Protein AF-A0A094P4G5-F1 (afdb_monomer_lite)

Foldseek 3Di:
DDDDQPLVVVVVVCVVPVDPADEDADDDPPVRNVSVVVNVVVVHHYHHDHHPDQDDPLPQADPVPSHDDPDVPVSVVSDVVVGGDDDDDDDPDDPDDDDDPNRPDDDPDDDDPPDDDDDDDDVSVVVVVVVCVVPPDVCVVPVVVVD

Sequence (147 aa):
MIAGDQLTVLNDLIKRYDASSVHIATEYEPYGANRDNKIEAAGIKLVRTGSPYAVAPGRVRKPTDATPYRVYTPFYKAWCAHGWRKPAEKPEIINALKPAADDRNFPDWKLPAGTKITPAGERAAIERFKYFQKNGLNEYDQARNIA

Structure (mmCIF, N/CA/C/O backbone):
data_AF-A0A094P4G5-F1
#
_entry.id   AF-A0A094P4G5-F1
#
loop_
_atom_site.group_PDB
_atom_site.id
_atom_site.type_symbol
_atom_site.label_atom_id
_atom_site.label_alt_id
_atom_site.label_comp_id
_atom_site.label_asym_id
_atom_site.labe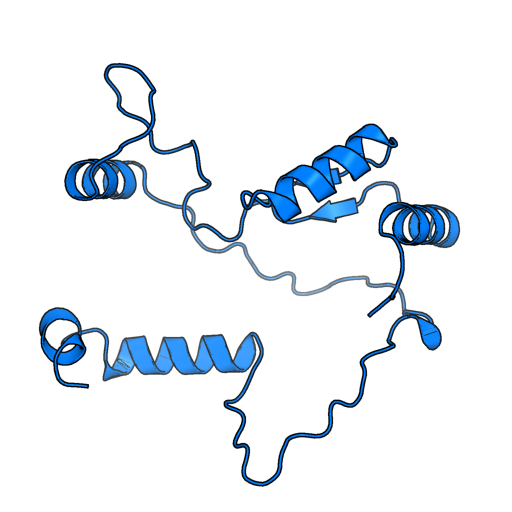l_entity_id
_atom_site.label_seq_id
_atom_site.pdbx_PDB_ins_code
_atom_site.Cartn_x
_atom_site.Cartn_y
_atom_site.Cartn_z
_atom_site.occupancy
_atom_site.B_iso_or_equiv
_atom_site.auth_seq_id
_atom_site.auth_comp_id
_atom_site.auth_asym_id
_atom_site.auth_atom_id
_atom_site.pdbx_PDB_model_num
ATOM 1 N N . MET A 1 1 ? -19.039 2.264 0.203 1.00 73.25 1 MET A N 1
ATOM 2 C CA . MET A 1 1 ? -18.005 3.125 0.805 1.00 73.25 1 MET A CA 1
ATOM 3 C C . MET A 1 1 ? -18.689 3.820 1.958 1.00 73.25 1 MET A C 1
ATOM 5 O O . MET A 1 1 ? -19.763 4.364 1.739 1.00 73.25 1 MET A O 1
ATOM 9 N N . ILE A 1 2 ? -18.118 3.752 3.158 1.00 87.00 2 ILE A N 1
ATOM 10 C CA . ILE A 1 2 ? -18.622 4.533 4.287 1.00 87.00 2 ILE A CA 1
ATOM 11 C C . ILE A 1 2 ? -17.936 5.892 4.193 1.00 87.00 2 ILE A C 1
ATOM 13 O O . ILE A 1 2 ? -16.714 5.979 4.309 1.00 87.00 2 ILE A O 1
ATOM 17 N N . ALA A 1 3 ? -18.710 6.925 3.873 1.00 87.44 3 ALA A N 1
ATOM 18 C CA . ALA A 1 3 ? -18.208 8.287 3.771 1.00 87.44 3 ALA A CA 1
ATOM 19 C C . ALA A 1 3 ? -18.191 8.934 5.161 1.00 87.44 3 ALA A C 1
ATOM 21 O O . ALA A 1 3 ? -19.147 8.793 5.919 1.00 87.44 3 ALA A O 1
ATOM 22 N N . GLY A 1 4 ? -17.124 9.660 5.484 1.00 90.94 4 GLY A N 1
ATOM 23 C CA . GLY A 1 4 ? -17.010 10.375 6.752 1.00 90.94 4 GLY A CA 1
ATOM 24 C C . GLY A 1 4 ? -15.567 10.583 7.190 1.00 90.94 4 GLY A C 1
ATOM 25 O O . GLY A 1 4 ? -14.625 10.159 6.515 1.00 90.94 4 GLY A O 1
ATOM 26 N N . ASP A 1 5 ? -15.408 11.238 8.338 1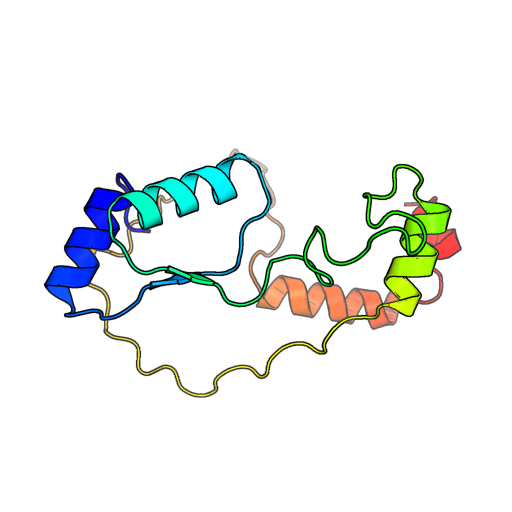.00 94.50 5 ASP A N 1
ATOM 27 C CA . ASP A 1 5 ? -14.127 11.297 9.033 1.00 94.50 5 ASP A CA 1
ATOM 28 C C . ASP A 1 5 ? -13.712 9.897 9.509 1.00 94.50 5 ASP A C 1
ATOM 30 O O . ASP A 1 5 ? -14.521 9.125 10.028 1.00 94.50 5 ASP A O 1
ATOM 34 N N . GLN A 1 6 ? -12.436 9.563 9.332 1.00 94.88 6 GLN A N 1
ATOM 35 C CA . GLN A 1 6 ? -11.931 8.212 9.581 1.00 94.88 6 GLN A CA 1
ATOM 36 C C . GLN A 1 6 ? -12.010 7.822 11.056 1.00 94.88 6 GLN A C 1
ATOM 38 O O . GLN A 1 6 ? -12.324 6.671 11.348 1.00 94.88 6 GLN A O 1
ATOM 43 N N . LEU A 1 7 ? -11.757 8.750 11.985 1.00 96.38 7 LEU A N 1
ATOM 44 C CA . LEU A 1 7 ? -11.837 8.456 13.416 1.00 96.38 7 LEU A CA 1
ATOM 45 C C . LEU A 1 7 ? -13.280 8.215 13.830 1.00 96.38 7 LEU A C 1
ATOM 47 O O . LEU A 1 7 ? -13.552 7.271 14.572 1.00 96.38 7 LEU A O 1
ATOM 51 N N . THR A 1 8 ? -14.205 9.046 13.350 1.00 96.12 8 THR A N 1
ATOM 52 C CA . THR A 1 8 ? -15.634 8.866 13.627 1.00 96.12 8 THR A CA 1
ATOM 53 C C . THR A 1 8 ? -16.125 7.520 13.102 1.00 96.12 8 THR A C 1
ATOM 55 O O . THR A 1 8 ? -16.700 6.744 13.864 1.00 96.12 8 THR A O 1
ATOM 58 N N . VAL A 1 9 ? -15.841 7.212 11.833 1.00 95.00 9 VAL A N 1
ATOM 59 C CA . VAL A 1 9 ? -16.290 5.971 11.186 1.00 95.00 9 VAL A CA 1
ATOM 60 C C . VAL A 1 9 ? -15.684 4.738 11.855 1.00 95.00 9 VAL A C 1
ATOM 62 O O . VAL A 1 9 ? -16.408 3.796 12.168 1.00 95.00 9 VAL A O 1
ATOM 65 N N . LEU A 1 10 ? -14.373 4.723 12.111 1.00 96.19 10 LEU A N 1
ATOM 66 C CA . LEU A 1 10 ? -13.725 3.561 12.723 1.00 96.19 10 LEU A CA 1
ATOM 67 C C . LEU A 1 10 ? -14.212 3.316 14.155 1.00 96.19 10 LEU A C 1
ATOM 69 O O . LEU A 1 10 ? -14.458 2.168 14.509 1.00 96.19 10 LEU A O 1
ATOM 73 N N . ASN A 1 11 ? -14.397 4.364 14.964 1.00 96.81 11 ASN A N 1
ATOM 74 C CA . ASN A 1 11 ? -14.931 4.205 16.320 1.00 96.81 11 ASN A CA 1
ATOM 75 C C . ASN A 1 11 ? -16.364 3.666 16.325 1.00 96.81 11 ASN A C 1
ATOM 77 O O . ASN A 1 11 ? -16.698 2.844 17.179 1.00 96.81 11 ASN A O 1
ATOM 81 N N . ASP A 1 12 ? -17.205 4.119 15.394 1.00 94.81 12 ASP A N 1
ATOM 82 C CA . ASP A 1 12 ? -18.564 3.598 15.255 1.00 94.81 12 ASP A CA 1
ATOM 83 C C . ASP A 1 12 ? -18.553 2.112 14.873 1.00 94.81 12 ASP A C 1
ATOM 85 O O . ASP A 1 12 ? -19.198 1.301 15.533 1.00 94.81 12 ASP A O 1
ATOM 89 N N . LEU A 1 13 ? -17.735 1.723 13.889 1.00 93.75 13 LEU A N 1
ATOM 90 C CA . LEU A 1 13 ? -17.586 0.323 13.477 1.00 93.75 13 LEU A CA 1
ATOM 91 C C . LEU A 1 13 ? -17.038 -0.568 14.599 1.00 93.75 13 LEU A C 1
ATOM 93 O O . LEU A 1 13 ? -17.536 -1.678 14.787 1.00 93.75 13 LEU A O 1
ATOM 97 N N . ILE A 1 14 ? -16.046 -0.088 15.355 1.00 95.81 14 ILE A N 1
ATOM 98 C CA . ILE A 1 14 ? -15.477 -0.814 16.500 1.00 95.81 14 ILE A CA 1
ATOM 99 C C . ILE A 1 14 ? -16.556 -1.089 17.545 1.00 95.81 14 ILE A C 1
ATOM 101 O O . ILE A 1 14 ? -16.691 -2.226 17.985 1.00 95.81 14 ILE A O 1
ATOM 105 N N . LYS A 1 15 ? -17.361 -0.081 17.899 1.00 95.62 15 LYS A N 1
ATOM 106 C CA . LYS A 1 15 ? -18.457 -0.239 18.867 1.00 95.62 15 LYS A CA 1
ATOM 107 C C . LYS A 1 15 ? -19.572 -1.133 18.335 1.00 95.62 15 LYS A C 1
ATOM 109 O O . LYS A 1 15 ? -20.085 -1.969 19.070 1.00 95.62 15 LYS A O 1
ATOM 114 N N . ARG A 1 16 ? -19.952 -0.954 17.068 1.00 93.25 16 ARG A N 1
ATOM 115 C CA . ARG A 1 16 ? -21.06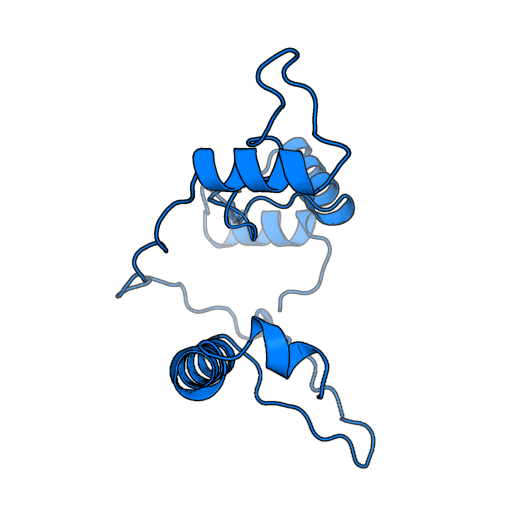0 -1.674 16.426 1.00 93.25 16 ARG A CA 1
ATOM 116 C C . ARG A 1 16 ? -20.793 -3.175 16.320 1.00 93.25 16 ARG A C 1
ATOM 118 O O . ARG A 1 16 ? -21.728 -3.959 16.448 1.00 93.25 16 ARG A O 1
ATOM 125 N N . TYR A 1 17 ? -19.544 -3.559 16.068 1.00 92.81 17 TYR A N 1
ATOM 126 C CA . TYR A 1 17 ? -19.165 -4.946 15.786 1.00 92.81 17 TYR A CA 1
ATOM 127 C C . TYR A 1 17 ? -18.233 -5.570 16.832 1.00 92.81 17 TYR A C 1
ATOM 129 O O . TYR A 1 17 ? -17.736 -6.667 16.597 1.00 92.81 17 TYR A O 1
ATOM 137 N N . ASP A 1 18 ? -17.985 -4.882 17.950 1.00 94.19 18 ASP A N 1
ATOM 138 C CA . ASP A 1 18 ? -17.041 -5.302 18.999 1.00 94.19 18 ASP A CA 1
ATOM 139 C C . ASP A 1 18 ? -15.657 -5.686 18.430 1.00 94.19 18 ASP A C 1
ATOM 141 O O . ASP A 1 18 ? -15.060 -6.718 18.743 1.00 94.19 18 ASP A O 1
ATOM 145 N N . ALA A 1 19 ? -15.158 -4.871 17.493 1.00 94.62 19 ALA A N 1
ATOM 146 C CA . ALA A 1 19 ? -13.926 -5.176 16.774 1.00 94.62 19 ALA A CA 1
ATOM 147 C C . ALA A 1 19 ? -12.688 -4.910 17.647 1.00 94.62 19 ALA A C 1
ATOM 149 O O . ALA A 1 19 ? -12.483 -3.805 18.145 1.00 94.62 19 ALA A O 1
ATOM 150 N N . SER A 1 20 ? -11.803 -5.901 17.766 1.00 93.38 20 SER A N 1
ATOM 151 C CA . SER A 1 20 ? -10.597 -5.819 18.608 1.00 93.38 20 SER A CA 1
ATOM 152 C C . SER A 1 20 ? -9.365 -5.226 17.907 1.00 93.38 20 SER A C 1
ATOM 154 O O . SER A 1 20 ? -8.403 -4.815 18.567 1.00 93.38 20 SER A O 1
ATOM 156 N N . SER A 1 21 ? -9.362 -5.180 16.573 1.00 93.56 21 SER A N 1
ATOM 157 C CA . SER A 1 21 ? -8.282 -4.597 15.774 1.00 93.56 21 SER A CA 1
ATOM 158 C C . SER A 1 21 ? -8.742 -4.180 14.381 1.00 93.56 21 SER A C 1
ATOM 160 O O . SER A 1 21 ? -9.643 -4.775 13.792 1.00 93.56 21 SER A O 1
ATOM 162 N N . VAL A 1 22 ? -8.058 -3.182 13.820 1.00 97.00 22 VAL A N 1
ATOM 163 C CA . VAL A 1 22 ? -8.235 -2.746 12.430 1.00 97.00 22 VAL A CA 1
ATOM 164 C C . VAL A 1 22 ? -6.976 -3.109 11.650 1.00 97.00 22 VAL A C 1
ATOM 166 O O . VAL A 1 22 ? -5.878 -2.706 12.021 1.00 97.00 22 VAL A O 1
ATOM 169 N N . HIS A 1 23 ? -7.112 -3.884 10.576 1.00 96.56 23 HIS A N 1
ATOM 170 C CA . HIS A 1 23 ? -5.977 -4.343 9.774 1.00 96.56 23 HIS A CA 1
ATOM 171 C C . HIS A 1 23 ? -5.828 -3.493 8.513 1.00 96.56 23 HIS A C 1
ATOM 173 O O . HIS A 1 23 ? -6.799 -3.287 7.786 1.00 96.56 23 HIS A O 1
ATOM 179 N N . ILE A 1 24 ? -4.609 -3.024 8.240 1.00 97.19 24 ILE A N 1
ATOM 180 C CA . ILE A 1 24 ? -4.297 -2.176 7.080 1.00 97.19 24 ILE A CA 1
ATOM 181 C C . ILE A 1 24 ? -3.006 -2.621 6.391 1.00 97.19 24 ILE A C 1
ATOM 183 O O . ILE A 1 24 ? -2.128 -3.217 7.019 1.00 97.19 24 ILE A O 1
ATOM 187 N N . ALA A 1 25 ? -2.854 -2.284 5.110 1.00 96.31 25 ALA A N 1
ATOM 188 C CA . ALA A 1 25 ? -1.538 -2.262 4.479 1.00 96.31 25 ALA A CA 1
ATOM 189 C C . ALA A 1 25 ? -0.764 -1.025 4.955 1.00 96.31 25 ALA A C 1
ATOM 191 O O . ALA A 1 25 ? -1.355 0.036 5.143 1.00 96.31 25 ALA A O 1
ATOM 192 N N . THR A 1 26 ? 0.550 -1.146 5.162 1.00 96.31 26 THR A N 1
ATOM 193 C CA . THR A 1 26 ? 1.364 0.009 5.574 1.00 96.31 26 THR A CA 1
ATOM 194 C C . THR A 1 26 ? 1.446 1.019 4.437 1.00 96.31 26 THR A C 1
ATOM 196 O O . THR A 1 26 ? 1.969 0.690 3.369 1.00 96.31 26 THR A O 1
ATOM 199 N N . GLU A 1 27 ? 0.996 2.246 4.694 1.00 95.56 27 GLU A N 1
ATOM 200 C CA . GLU A 1 27 ? 1.173 3.376 3.788 1.00 95.56 27 GLU A CA 1
ATOM 201 C C . GLU A 1 27 ? 2.482 4.115 4.057 1.00 95.56 27 GLU A C 1
ATOM 203 O O . GLU A 1 27 ? 2.842 4.385 5.204 1.00 95.56 27 GLU A O 1
ATOM 208 N N . TYR A 1 28 ? 3.186 4.461 2.981 1.00 95.00 28 TYR A N 1
ATOM 209 C CA . TYR A 1 28 ? 4.445 5.214 3.040 1.00 95.00 28 TYR A CA 1
ATOM 210 C C . TYR A 1 28 ? 4.346 6.587 2.375 1.00 95.00 28 TYR A C 1
ATOM 212 O O . TYR A 1 28 ? 5.266 7.397 2.498 1.00 95.00 28 TYR A O 1
ATOM 220 N N . GLU A 1 29 ? 3.239 6.871 1.689 1.00 95.25 29 GLU A N 1
ATOM 221 C CA . GLU A 1 29 ? 2.984 8.198 1.147 1.00 95.25 29 GLU A CA 1
ATOM 222 C C . GLU A 1 29 ? 2.648 9.185 2.276 1.00 95.25 29 GLU A C 1
ATOM 224 O O . GLU A 1 29 ? 1.976 8.802 3.240 1.00 95.25 29 GLU A O 1
ATOM 229 N N . PRO A 1 30 ? 3.063 10.464 2.173 1.00 96.06 30 PRO A N 1
ATOM 230 C CA . PRO A 1 30 ? 2.942 11.425 3.270 1.00 96.06 30 PRO A CA 1
ATOM 231 C C . PRO A 1 30 ? 1.531 11.538 3.851 1.00 96.06 30 PRO A C 1
ATOM 233 O O . PRO A 1 30 ? 1.363 11.572 5.070 1.00 96.06 30 PRO A O 1
ATOM 236 N N . TYR A 1 31 ? 0.510 11.561 2.989 1.00 95.50 31 TYR A N 1
ATOM 237 C CA . TYR A 1 31 ? -0.879 11.632 3.430 1.00 95.50 31 TYR A CA 1
ATOM 238 C C . TYR A 1 31 ? -1.302 10.362 4.180 1.00 95.50 31 TYR A C 1
ATOM 240 O O . TYR A 1 31 ? -1.775 10.464 5.310 1.00 95.50 31 TYR A O 1
ATOM 248 N N . GLY A 1 32 ? -1.107 9.181 3.583 1.00 94.94 32 GLY A N 1
ATOM 249 C CA . GLY A 1 32 ? -1.516 7.902 4.172 1.00 94.94 32 GLY A CA 1
ATOM 250 C C . GLY A 1 32 ? -0.793 7.595 5.485 1.00 94.94 32 GLY A C 1
ATOM 251 O O . GLY A 1 32 ? -1.429 7.219 6.465 1.00 94.94 32 GLY A O 1
ATOM 252 N N . ALA A 1 33 ? 0.514 7.860 5.551 1.00 95.69 33 ALA A N 1
ATOM 253 C CA . ALA A 1 33 ? 1.290 7.687 6.776 1.00 95.69 33 ALA A CA 1
ATOM 254 C C . ALA A 1 33 ? 0.804 8.623 7.898 1.00 95.69 33 ALA A C 1
ATOM 256 O O . ALA A 1 33 ? 0.581 8.184 9.025 1.00 95.69 33 ALA A O 1
ATOM 257 N N . ASN A 1 34 ? 0.581 9.909 7.594 1.00 96.94 34 ASN A N 1
ATOM 258 C CA . ASN A 1 34 ? 0.070 10.876 8.570 1.00 96.94 34 ASN A CA 1
ATOM 259 C C . ASN A 1 34 ? -1.356 10.541 9.026 1.00 96.94 34 ASN A C 1
ATOM 261 O O . ASN A 1 34 ? -1.681 10.687 10.203 1.00 96.94 34 ASN A O 1
ATOM 265 N N . ARG A 1 35 ? -2.202 10.082 8.100 1.00 96.88 35 ARG A N 1
ATOM 266 C CA . ARG A 1 35 ? -3.551 9.593 8.384 1.00 96.88 35 ARG A CA 1
ATOM 267 C C . ARG A 1 35 ? -3.513 8.479 9.427 1.00 96.88 35 ARG A C 1
ATOM 269 O O . ARG A 1 35 ? -4.163 8.591 10.461 1.00 96.88 35 ARG A O 1
ATOM 276 N N . ASP A 1 36 ? -2.732 7.437 9.170 1.00 96.94 36 ASP A N 1
ATOM 277 C CA . ASP A 1 36 ? -2.669 6.280 10.058 1.00 96.94 36 ASP A CA 1
ATOM 278 C C . ASP A 1 36 ? -2.081 6.653 11.429 1.00 96.94 36 ASP A C 1
ATOM 280 O O . ASP A 1 36 ? -2.606 6.228 12.453 1.00 96.94 36 ASP A O 1
ATOM 284 N N . ASN A 1 37 ? -1.059 7.520 11.467 1.00 96.62 37 ASN A N 1
ATOM 285 C CA . ASN A 1 37 ? -0.477 8.006 12.723 1.00 96.62 37 ASN A CA 1
ATOM 286 C C . ASN A 1 37 ? -1.501 8.759 13.587 1.00 96.62 37 ASN A C 1
ATOM 288 O O . ASN A 1 37 ? -1.506 8.604 14.806 1.00 96.62 37 ASN A O 1
ATOM 292 N N . LYS A 1 38 ? -2.381 9.567 12.977 1.00 97.19 38 LYS A N 1
ATOM 293 C CA . LYS A 1 38 ? -3.472 10.248 13.698 1.00 97.19 38 LYS A CA 1
ATOM 294 C C . LYS A 1 38 ? -4.483 9.256 14.270 1.00 97.19 38 LYS A C 1
ATOM 296 O O . LYS A 1 38 ? -4.974 9.470 15.374 1.00 97.19 38 LYS A O 1
ATOM 301 N N . ILE A 1 39 ? -4.777 8.184 13.534 1.00 97.50 39 ILE A N 1
ATOM 302 C CA . ILE A 1 39 ? -5.679 7.114 13.977 1.00 97.50 39 ILE A CA 1
ATOM 303 C C . ILE A 1 39 ? -5.097 6.372 15.185 1.00 97.50 39 ILE A C 1
ATOM 305 O O . ILE A 1 39 ? -5.788 6.201 16.189 1.00 97.50 39 ILE A O 1
ATOM 309 N N . GLU A 1 40 ? -3.817 6.004 15.128 1.00 96.69 40 GLU A N 1
ATOM 310 C CA . GLU A 1 40 ? -3.123 5.357 16.249 1.00 96.69 40 GLU A CA 1
ATOM 311 C C . GLU A 1 40 ? -3.007 6.289 17.464 1.00 96.69 40 GLU A C 1
ATOM 313 O O . GLU A 1 40 ? -3.274 5.871 18.590 1.00 96.69 40 GLU A O 1
ATOM 318 N N . ALA A 1 41 ? -2.690 7.572 17.252 1.00 97.50 41 ALA A N 1
ATOM 319 C CA . ALA A 1 41 ? -2.625 8.571 18.322 1.00 97.50 41 ALA A CA 1
ATOM 320 C C . ALA A 1 41 ? -3.981 8.813 19.010 1.00 97.50 41 ALA A C 1
ATOM 322 O O . ALA A 1 41 ? -4.018 9.191 20.179 1.00 97.50 41 ALA A O 1
ATOM 323 N N . ALA A 1 42 ? -5.092 8.566 18.310 1.00 96.38 42 ALA A N 1
ATOM 324 C CA . ALA A 1 42 ? -6.441 8.607 18.870 1.00 96.38 42 ALA A CA 1
ATOM 325 C C . ALA A 1 42 ? -6.832 7.322 19.634 1.00 96.38 42 ALA A C 1
ATOM 327 O O . ALA A 1 42 ? -7.963 7.217 20.108 1.00 96.38 42 ALA A O 1
ATOM 328 N N . GLY A 1 43 ? -5.923 6.348 19.760 1.00 95.62 43 GLY A N 1
ATOM 329 C CA . GLY A 1 43 ? -6.112 5.123 20.543 1.00 95.62 43 GLY A CA 1
ATOM 330 C C . GLY A 1 43 ? -6.656 3.925 19.761 1.00 95.62 43 GLY A C 1
ATOM 331 O O . GLY A 1 43 ? -6.882 2.870 20.352 1.00 95.62 43 GLY A O 1
ATOM 332 N N . ILE A 1 44 ? -6.850 4.041 18.444 1.00 96.94 44 ILE A N 1
ATOM 333 C CA . ILE A 1 44 ? -7.306 2.919 17.616 1.00 96.94 44 ILE A CA 1
ATOM 334 C C . ILE A 1 44 ? -6.110 2.032 17.256 1.00 96.94 44 ILE A C 1
ATOM 336 O O . ILE A 1 44 ? -5.146 2.472 16.631 1.00 96.94 44 ILE A O 1
ATOM 340 N N . LYS A 1 45 ? -6.194 0.744 17.604 1.00 96.06 45 LYS A N 1
ATOM 341 C CA . LYS A 1 45 ? -5.157 -0.244 17.290 1.00 96.06 45 LYS A CA 1
ATOM 342 C C . LYS A 1 45 ? -5.168 -0.605 15.801 1.00 96.06 45 LYS A C 1
ATOM 344 O O . LYS A 1 45 ? -6.016 -1.383 15.352 1.00 96.06 45 LYS A O 1
ATOM 349 N N . LEU A 1 46 ? -4.175 -0.108 15.064 1.00 97.38 46 LEU A N 1
ATOM 350 C CA . LEU A 1 46 ? -3.912 -0.510 13.683 1.00 97.38 46 LEU A CA 1
ATOM 351 C C . LEU A 1 46 ? -2.898 -1.659 13.622 1.00 97.38 46 LEU A C 1
ATOM 353 O O . LEU A 1 46 ? -1.789 -1.575 14.143 1.00 97.38 46 LEU A O 1
ATOM 357 N N . VAL A 1 47 ? -3.260 -2.744 12.942 1.00 97.69 47 VAL A N 1
ATOM 358 C CA . VAL A 1 47 ? -2.369 -3.867 12.638 1.00 97.69 47 VAL A CA 1
ATOM 359 C C . VAL A 1 47 ? -1.901 -3.738 11.194 1.00 97.69 47 VAL A C 1
ATOM 361 O O . VAL A 1 47 ? -2.630 -4.028 10.243 1.00 97.69 47 VAL A O 1
ATOM 364 N N . ARG A 1 48 ? -0.658 -3.290 11.031 1.00 95.88 48 ARG A N 1
ATOM 365 C CA . ARG A 1 48 ? -0.040 -3.045 9.726 1.00 95.88 48 ARG A CA 1
ATOM 366 C C . ARG A 1 48 ? 0.530 -4.337 9.136 1.00 95.88 48 ARG A C 1
ATOM 368 O O . ARG A 1 48 ? 1.416 -4.957 9.720 1.00 95.88 48 ARG A O 1
ATOM 375 N N . THR A 1 49 ? 0.044 -4.732 7.960 1.00 94.00 49 THR A N 1
ATOM 376 C CA . THR A 1 49 ? 0.448 -5.962 7.261 1.00 94.00 49 THR A CA 1
ATOM 377 C C . THR A 1 49 ? 0.907 -5.648 5.847 1.00 94.00 49 THR A C 1
ATOM 379 O O . THR A 1 49 ? 0.129 -5.205 5.010 1.00 94.00 49 THR A O 1
ATOM 382 N N . GLY A 1 50 ? 2.180 -5.910 5.552 1.00 93.19 50 GLY A N 1
ATOM 383 C CA . GLY A 1 50 ? 2.734 -5.645 4.224 1.00 93.19 50 GLY A CA 1
ATOM 384 C C . GLY A 1 50 ? 2.662 -4.165 3.826 1.00 93.19 50 GLY A C 1
ATOM 385 O O . GLY A 1 50 ? 2.559 -3.276 4.674 1.00 93.19 50 GLY A O 1
ATOM 386 N N . SER A 1 51 ? 2.776 -3.913 2.525 1.00 94.50 51 SER A N 1
ATOM 387 C CA . SER A 1 51 ? 2.723 -2.584 1.905 1.00 94.50 51 SER A CA 1
ATOM 388 C C . SER A 1 51 ? 2.418 -2.737 0.410 1.00 94.50 51 SER A C 1
ATOM 390 O O . SER A 1 51 ? 2.638 -3.833 -0.115 1.00 94.50 51 SER A O 1
ATOM 392 N N . PRO A 1 52 ? 2.025 -1.672 -0.306 1.00 93.19 52 PRO A N 1
ATOM 393 C CA . PRO A 1 52 ? 1.880 -1.721 -1.764 1.00 93.19 52 PRO A CA 1
ATOM 394 C C . PRO A 1 52 ? 3.218 -1.882 -2.520 1.00 93.19 52 PRO A C 1
ATOM 396 O O . PRO A 1 52 ? 3.221 -2.054 -3.736 1.00 93.19 52 PRO A O 1
ATOM 399 N N . TYR A 1 53 ? 4.363 -1.859 -1.827 1.00 94.81 53 TYR A N 1
ATOM 400 C CA . TYR A 1 53 ? 5.687 -2.064 -2.415 1.00 94.81 53 TYR A CA 1
ATOM 401 C C . TYR A 1 53 ? 6.159 -3.515 -2.274 1.00 94.81 53 TYR A C 1
ATOM 403 O O . TYR A 1 53 ? 6.042 -4.115 -1.204 1.00 94.81 53 TYR A O 1
ATOM 411 N N . ALA A 1 54 ? 6.804 -4.045 -3.320 1.00 95.44 54 ALA A N 1
ATOM 412 C CA . ALA A 1 54 ? 7.466 -5.355 -3.274 1.00 95.44 54 ALA A CA 1
ATOM 413 C C . ALA A 1 54 ? 8.557 -5.424 -2.184 1.00 95.44 54 ALA A C 1
ATOM 415 O O . ALA A 1 54 ? 8.708 -6.441 -1.505 1.00 95.44 54 ALA A O 1
ATOM 416 N N . VAL A 1 55 ? 9.272 -4.314 -1.967 1.00 96.44 55 VAL A N 1
ATOM 417 C CA . VAL A 1 55 ? 10.133 -4.103 -0.797 1.00 96.44 55 VAL A CA 1
ATOM 418 C C . VAL A 1 55 ? 9.724 -2.796 -0.141 1.00 96.44 55 VAL A C 1
ATOM 420 O O . VAL A 1 55 ? 9.808 -1.739 -0.761 1.00 96.44 55 VAL A O 1
ATOM 423 N N . ALA A 1 56 ? 9.289 -2.877 1.115 1.00 95.88 56 ALA A N 1
ATOM 424 C CA . ALA A 1 56 ? 8.834 -1.715 1.862 1.00 95.88 56 ALA A CA 1
ATOM 425 C C . ALA A 1 56 ? 9.931 -0.626 1.946 1.00 95.88 56 ALA A C 1
ATOM 427 O O . ALA A 1 56 ? 11.097 -0.958 2.219 1.00 95.88 56 ALA A O 1
ATOM 428 N N . PRO A 1 57 ? 9.586 0.659 1.742 1.00 95.25 57 PRO A N 1
ATOM 429 C CA . PRO A 1 57 ? 10.521 1.767 1.882 1.00 95.25 57 PRO A CA 1
ATOM 430 C C . PRO A 1 57 ? 11.280 1.741 3.213 1.00 95.25 57 PRO A C 1
ATOM 432 O O . PRO A 1 57 ? 10.752 1.378 4.263 1.00 95.25 57 PRO A O 1
ATOM 435 N N . GLY A 1 58 ? 12.563 2.105 3.158 1.00 93.75 58 GLY A N 1
ATOM 436 C CA . GLY A 1 58 ? 13.460 2.086 4.314 1.00 93.75 58 GLY A CA 1
ATOM 437 C C . GLY A 1 58 ? 14.137 0.741 4.601 1.00 93.75 58 GLY A C 1
ATOM 438 O O . GLY A 1 58 ? 14.976 0.702 5.499 1.00 93.75 58 GLY A O 1
ATOM 439 N N . ARG A 1 59 ? 13.840 -0.331 3.848 1.00 95.56 59 ARG A N 1
ATOM 440 C CA . ARG A 1 59 ? 14.536 -1.629 3.982 1.00 95.56 59 ARG A CA 1
ATOM 441 C C . ARG A 1 59 ? 15.809 -1.752 3.147 1.00 95.56 59 ARG A C 1
ATOM 443 O O . ARG A 1 59 ? 16.750 -2.408 3.571 1.00 95.56 59 ARG A O 1
ATOM 450 N N . VAL A 1 60 ? 15.865 -1.089 1.992 1.00 97.50 60 VAL A N 1
ATOM 451 C CA . VAL A 1 60 ? 17.072 -1.041 1.153 1.00 97.50 60 VAL A CA 1
ATOM 452 C C . VAL A 1 60 ? 17.867 0.211 1.509 1.00 97.50 60 VAL A C 1
ATOM 454 O O . VAL A 1 60 ? 17.480 1.328 1.160 1.00 97.50 60 VAL A O 1
ATOM 457 N N . ARG A 1 61 ? 18.965 0.025 2.243 1.00 97.25 61 ARG A N 1
ATOM 458 C CA . ARG A 1 61 ? 19.843 1.089 2.752 1.00 97.25 61 ARG A CA 1
ATOM 459 C C . ARG A 1 61 ? 21.287 0.815 2.357 1.00 97.25 61 ARG A C 1
ATOM 461 O O . ARG A 1 61 ? 21.650 -0.333 2.108 1.00 97.25 61 ARG A O 1
ATOM 468 N N . LYS A 1 62 ? 22.107 1.865 2.298 1.00 96.94 62 LYS A N 1
ATOM 469 C CA . LYS A 1 62 ? 23.539 1.709 2.034 1.00 96.94 62 LYS A CA 1
ATOM 470 C C . LYS A 1 62 ? 24.183 0.889 3.158 1.00 96.94 62 LYS A C 1
ATOM 472 O O . LYS A 1 62 ? 23.994 1.237 4.321 1.00 96.94 62 LYS A O 1
ATOM 477 N N . PRO A 1 63 ? 24.971 -0.152 2.845 1.00 93.94 63 PRO A N 1
ATOM 478 C CA . PRO A 1 63 ? 25.603 -0.983 3.870 1.00 93.94 63 PRO A CA 1
ATOM 479 C C . PRO A 1 63 ? 26.671 -0.224 4.668 1.00 93.94 63 PRO A C 1
ATOM 481 O O . PRO A 1 63 ? 27.005 -0.622 5.774 1.00 93.94 63 PRO A O 1
ATOM 484 N N . THR A 1 64 ? 27.198 0.873 4.118 1.00 94.94 64 THR A N 1
ATOM 485 C CA . THR A 1 64 ? 28.269 1.668 4.727 1.00 94.94 64 THR A CA 1
ATOM 486 C C . THR A 1 64 ? 27.792 2.566 5.865 1.00 94.94 64 THR A C 1
ATOM 488 O O . THR A 1 64 ? 28.515 2.746 6.834 1.00 94.94 64 THR A O 1
ATOM 491 N N . ASP A 1 65 ? 26.608 3.170 5.730 1.00 95.81 65 ASP A N 1
ATOM 492 C CA . ASP A 1 65 ? 26.131 4.235 6.628 1.00 95.81 65 ASP A CA 1
ATOM 493 C C . ASP A 1 65 ? 24.638 4.112 6.992 1.00 95.81 65 ASP A C 1
ATOM 495 O O . ASP A 1 65 ? 24.078 4.992 7.641 1.00 95.81 65 ASP A O 1
ATOM 499 N N . ALA A 1 66 ? 23.967 3.044 6.549 1.00 95.81 66 ALA A N 1
ATOM 500 C CA . ALA A 1 66 ? 22.530 2.816 6.700 1.00 95.81 66 ALA A CA 1
ATOM 501 C C . ALA A 1 66 ? 21.623 3.952 6.173 1.00 95.81 66 ALA A C 1
ATOM 503 O O . ALA A 1 66 ? 20.416 3.969 6.445 1.00 95.81 66 ALA A O 1
ATOM 504 N N . THR A 1 67 ? 22.137 4.893 5.379 1.00 97.38 67 THR A N 1
ATOM 505 C CA . THR A 1 67 ? 21.324 5.983 4.823 1.00 97.38 67 THR A CA 1
ATOM 506 C C . THR A 1 67 ? 20.669 5.577 3.491 1.00 97.38 67 THR A C 1
ATOM 508 O O . THR A 1 67 ? 21.106 4.622 2.835 1.00 97.38 67 THR A O 1
ATOM 511 N N . PRO A 1 68 ? 19.588 6.264 3.069 1.00 97.12 68 PRO A N 1
ATOM 512 C CA . PRO A 1 68 ? 18.923 5.985 1.798 1.00 97.12 68 PRO A CA 1
ATOM 513 C C . PRO A 1 68 ? 19.820 6.239 0.579 1.00 97.12 68 PRO A C 1
ATOM 515 O O . PRO A 1 68 ? 20.690 7.115 0.584 1.00 97.12 68 PRO A O 1
ATOM 518 N N . TYR A 1 69 ? 19.568 5.506 -0.503 1.00 97.50 69 TYR A N 1
ATOM 519 C CA . TYR A 1 69 ? 20.193 5.770 -1.798 1.00 97.50 69 TYR A CA 1
ATOM 520 C C . TYR A 1 69 ? 19.601 7.023 -2.457 1.00 97.50 69 TYR A C 1
ATOM 522 O O . TYR A 1 69 ? 18.400 7.263 -2.381 1.00 97.50 69 TYR A O 1
ATOM 530 N N . ARG A 1 70 ? 20.449 7.796 -3.148 1.00 96.94 70 ARG A N 1
ATOM 531 C CA . ARG A 1 70 ? 20.044 8.953 -3.975 1.00 96.94 70 ARG A CA 1
ATOM 532 C C . ARG A 1 70 ? 20.255 8.737 -5.478 1.00 96.94 70 ARG A C 1
ATOM 534 O O . ARG A 1 70 ? 19.900 9.593 -6.274 1.00 96.94 70 ARG A O 1
ATOM 541 N N . VAL A 1 71 ? 20.845 7.602 -5.862 1.00 97.81 71 VAL A N 1
ATOM 542 C CA . VAL A 1 71 ? 21.140 7.233 -7.254 1.00 97.81 71 VAL A CA 1
ATOM 543 C C . VAL A 1 71 ? 20.521 5.866 -7.534 1.00 97.81 71 VAL A C 1
ATOM 545 O O . VAL A 1 71 ? 20.667 4.947 -6.724 1.00 97.81 71 VAL A O 1
ATOM 548 N N . TYR A 1 72 ? 19.847 5.727 -8.679 1.00 98.06 72 TYR A N 1
ATOM 549 C CA . TYR A 1 72 ? 19.065 4.534 -9.016 1.00 98.06 72 TYR A CA 1
ATOM 550 C C . TYR A 1 72 ? 19.917 3.273 -9.188 1.00 98.06 72 TYR A C 1
ATOM 552 O O . TYR A 1 72 ? 19.607 2.252 -8.593 1.00 98.06 72 TYR A O 1
ATOM 560 N N . THR A 1 73 ? 21.013 3.319 -9.948 1.00 98.19 73 THR A N 1
ATOM 561 C CA . THR A 1 73 ? 21.833 2.125 -10.229 1.00 98.19 73 THR A CA 1
ATOM 562 C C . THR A 1 73 ? 22.320 1.388 -8.970 1.00 98.19 73 THR A C 1
ATOM 564 O O . THR A 1 73 ? 22.117 0.175 -8.884 1.00 98.19 73 THR A O 1
ATOM 567 N N . PRO A 1 74 ? 22.941 2.048 -7.968 1.00 97.38 74 PRO A N 1
ATOM 568 C CA . PRO A 1 74 ? 23.339 1.364 -6.740 1.00 97.38 74 PRO A CA 1
ATOM 569 C C . PRO A 1 74 ? 22.137 0.941 -5.880 1.00 97.38 74 PRO A C 1
ATOM 571 O O . PRO A 1 74 ? 22.207 -0.112 -5.249 1.00 97.38 74 PRO A O 1
ATOM 574 N N . PHE A 1 75 ? 21.027 1.692 -5.903 1.00 98.12 75 PHE A N 1
ATOM 575 C CA . PHE A 1 75 ? 19.776 1.268 -5.267 1.00 98.12 75 PHE A CA 1
ATOM 576 C C . PHE A 1 75 ? 19.248 -0.030 -5.884 1.00 98.12 75 PHE A C 1
ATOM 578 O O . PHE A 1 75 ? 18.980 -0.976 -5.156 1.00 98.12 75 PHE A O 1
ATOM 585 N N . TYR A 1 76 ? 19.150 -0.099 -7.212 1.00 97.94 76 TYR A N 1
ATOM 586 C CA . TYR A 1 76 ? 18.656 -1.258 -7.952 1.00 97.94 76 TYR A CA 1
ATOM 587 C C . TYR A 1 76 ? 19.481 -2.510 -7.647 1.00 97.94 76 TYR A C 1
ATOM 589 O O . TYR A 1 76 ? 18.918 -3.549 -7.315 1.00 97.94 76 TYR A O 1
ATOM 597 N N . LYS A 1 77 ? 20.818 -2.402 -7.661 1.00 97.81 77 LYS A N 1
ATOM 598 C CA . LYS A 1 77 ? 21.709 -3.518 -7.298 1.00 97.81 77 LYS A CA 1
ATOM 599 C C . LYS A 1 77 ? 21.447 -4.022 -5.875 1.00 97.81 77 LYS A C 1
ATOM 601 O O . LYS A 1 77 ? 21.313 -5.226 -5.671 1.00 97.81 77 LYS A O 1
ATOM 606 N N . ALA A 1 78 ? 21.342 -3.113 -4.905 1.00 97.69 78 ALA A N 1
ATOM 607 C CA . ALA A 1 78 ? 21.058 -3.469 -3.516 1.00 97.69 78 ALA A CA 1
ATOM 608 C C . ALA A 1 78 ? 19.638 -4.031 -3.329 1.00 97.69 78 ALA A C 1
ATOM 610 O O . ALA A 1 78 ? 19.441 -4.958 -2.551 1.00 97.69 78 ALA A O 1
ATOM 611 N N . TRP A 1 79 ? 18.657 -3.505 -4.062 1.00 97.88 79 TRP A N 1
ATOM 612 C CA . TRP A 1 79 ? 17.269 -3.959 -4.043 1.00 97.88 79 TRP A CA 1
ATOM 613 C C . TRP A 1 79 ? 17.132 -5.384 -4.593 1.00 97.88 79 TRP A C 1
ATOM 615 O O . TRP A 1 79 ? 16.492 -6.222 -3.961 1.00 97.88 79 TRP A O 1
ATOM 625 N N . CYS A 1 80 ? 17.809 -5.696 -5.704 1.00 97.75 80 CYS A N 1
ATOM 626 C CA . CYS A 1 80 ? 17.882 -7.058 -6.235 1.00 97.75 80 CYS A CA 1
ATOM 627 C C . CYS A 1 80 ? 18.558 -8.023 -5.253 1.00 97.75 80 CYS A C 1
ATOM 629 O O . CYS A 1 80 ? 18.056 -9.124 -5.052 1.00 97.75 80 CYS A O 1
ATOM 631 N N . ALA A 1 81 ? 19.659 -7.607 -4.615 1.00 96.62 81 ALA A N 1
ATOM 632 C CA . ALA A 1 81 ? 20.353 -8.423 -3.617 1.00 96.62 81 ALA A CA 1
ATOM 633 C C . ALA A 1 81 ? 19.516 -8.651 -2.345 1.00 96.62 81 ALA A C 1
ATOM 635 O O . ALA A 1 81 ? 19.562 -9.733 -1.766 1.00 96.62 81 ALA A O 1
ATOM 636 N N . HIS A 1 82 ? 18.733 -7.654 -1.921 1.00 96.88 82 HIS A N 1
ATOM 637 C CA . HIS A 1 82 ? 17.781 -7.786 -0.816 1.00 96.88 82 HIS A CA 1
ATOM 638 C C . HIS A 1 82 ? 16.654 -8.778 -1.158 1.00 96.88 82 HIS A C 1
ATOM 640 O O . HIS A 1 82 ? 16.188 -9.515 -0.289 1.00 96.88 82 HIS A O 1
ATOM 646 N N . GLY A 1 83 ? 16.203 -8.792 -2.415 1.00 96.00 83 GLY A N 1
ATOM 647 C CA . GLY A 1 83 ? 15.101 -9.633 -2.873 1.00 96.00 83 GLY A CA 1
ATOM 648 C C . GLY A 1 83 ? 13.744 -9.208 -2.303 1.00 96.00 83 GLY A C 1
ATOM 649 O O . GLY A 1 83 ? 13.601 -8.176 -1.644 1.00 96.00 83 GLY A O 1
ATOM 650 N N . TRP A 1 84 ? 12.711 -10.002 -2.570 1.00 96.00 84 TRP A N 1
ATOM 651 C CA . TRP A 1 84 ? 11.346 -9.746 -2.108 1.00 96.00 84 TRP A CA 1
ATOM 652 C C . TRP A 1 84 ? 10.601 -11.052 -1.846 1.00 96.00 84 TRP A C 1
ATOM 654 O O . TRP A 1 84 ? 10.992 -12.131 -2.294 1.00 96.00 84 TRP A O 1
ATOM 664 N N . ARG A 1 85 ? 9.519 -10.955 -1.073 1.00 92.69 85 ARG A N 1
ATOM 665 C CA . ARG A 1 85 ? 8.695 -12.112 -0.712 1.00 92.69 85 ARG A CA 1
ATOM 666 C C . ARG A 1 85 ? 7.781 -12.494 -1.874 1.00 92.69 85 ARG A C 1
ATOM 668 O O . ARG A 1 85 ? 7.373 -11.640 -2.660 1.00 92.69 85 ARG A O 1
ATOM 675 N N . LYS A 1 86 ? 7.426 -13.778 -1.948 1.00 92.69 86 LYS A N 1
ATOM 676 C CA . LYS A 1 86 ? 6.340 -14.246 -2.818 1.00 92.69 86 LYS A CA 1
ATOM 677 C C . LYS A 1 86 ? 5.003 -13.624 -2.373 1.00 92.69 86 LYS A C 1
ATOM 679 O O . LYS A 1 86 ? 4.879 -13.279 -1.193 1.00 92.69 86 LYS A O 1
ATOM 684 N N . PRO A 1 87 ? 4.019 -13.484 -3.283 1.00 90.81 87 PRO A N 1
ATOM 685 C CA . PRO A 1 87 ? 2.664 -13.087 -2.913 1.00 90.81 87 PRO A CA 1
ATOM 686 C C . PRO A 1 87 ? 2.113 -13.971 -1.792 1.00 90.81 87 PRO A C 1
ATOM 688 O O . PRO A 1 87 ? 2.402 -15.167 -1.751 1.00 90.81 87 PRO A O 1
ATOM 691 N N . ALA A 1 88 ? 1.333 -13.376 -0.892 1.00 90.56 88 ALA A N 1
ATOM 692 C CA . ALA A 1 88 ? 0.627 -14.128 0.135 1.00 90.56 88 ALA A CA 1
ATOM 693 C C . ALA A 1 88 ? -0.436 -15.034 -0.499 1.00 90.56 88 ALA A C 1
ATOM 695 O O . ALA A 1 88 ? -0.986 -14.720 -1.558 1.00 90.56 88 ALA A O 1
ATOM 696 N N . GLU A 1 89 ? -0.730 -16.147 0.165 1.00 91.75 89 GLU A N 1
ATOM 697 C CA . GLU A 1 89 ? -1.812 -17.032 -0.247 1.00 91.75 89 GLU A CA 1
ATOM 698 C C . GLU A 1 89 ? -3.159 -16.327 -0.087 1.00 91.75 89 GLU A C 1
ATOM 700 O O . GLU A 1 89 ? -3.400 -15.594 0.877 1.00 91.75 89 GLU A O 1
ATOM 705 N N . LYS A 1 90 ? -4.040 -16.530 -1.068 1.00 90.12 90 LYS A 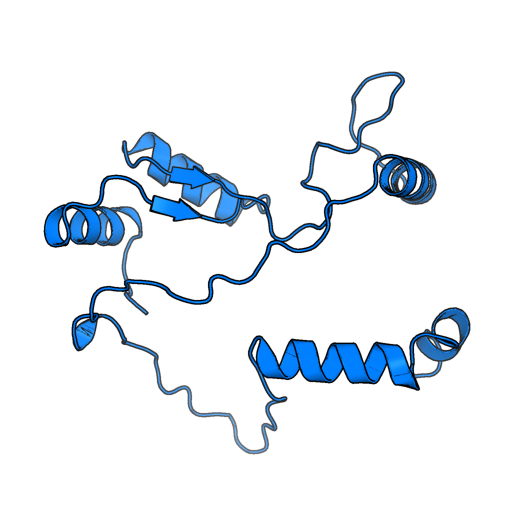N 1
ATO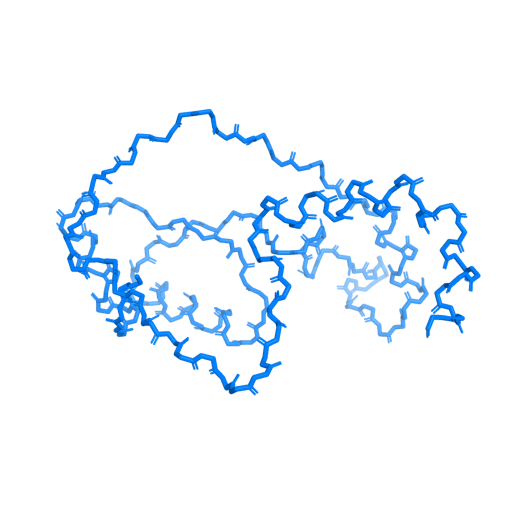M 706 C CA . LYS A 1 90 ? -5.387 -15.975 -1.033 1.00 90.12 90 LYS A CA 1
ATOM 707 C C . LYS A 1 90 ? -6.214 -16.758 -0.004 1.00 90.12 90 LYS A C 1
ATOM 709 O O . LYS A 1 90 ? -6.263 -17.981 -0.112 1.00 90.12 90 LYS A O 1
ATOM 714 N N . PRO A 1 91 ? -6.921 -16.094 0.926 1.00 91.19 91 PRO A N 1
ATOM 715 C CA . PRO A 1 91 ? -7.862 -16.788 1.795 1.00 91.19 91 PRO A CA 1
ATOM 716 C C . PRO A 1 91 ? -9.019 -17.361 0.967 1.00 91.19 91 PRO A C 1
ATOM 718 O O . PRO A 1 91 ? -9.636 -16.651 0.168 1.00 91.19 91 PRO A O 1
ATOM 721 N N . GLU A 1 92 ? -9.321 -18.643 1.160 1.00 93.19 92 GLU A N 1
ATOM 722 C CA . GLU A 1 92 ? -10.444 -19.306 0.482 1.00 93.19 92 GLU A CA 1
ATOM 723 C C . GLU A 1 92 ? -11.789 -18.923 1.104 1.00 93.19 92 GLU A C 1
ATOM 725 O O . GLU A 1 92 ? -12.786 -18.768 0.400 1.00 93.19 92 GLU A O 1
ATOM 730 N N . ILE A 1 93 ? -11.801 -18.723 2.424 1.00 93.88 93 ILE A N 1
ATOM 731 C CA . ILE A 1 93 ? -12.993 -18.401 3.203 1.00 93.88 93 ILE A CA 1
ATOM 732 C C . ILE A 1 93 ? -12.702 -17.159 4.040 1.00 93.88 93 ILE A C 1
ATOM 734 O O . ILE A 1 93 ? -11.735 -17.111 4.799 1.00 93.88 93 ILE A O 1
ATOM 738 N N . ILE A 1 94 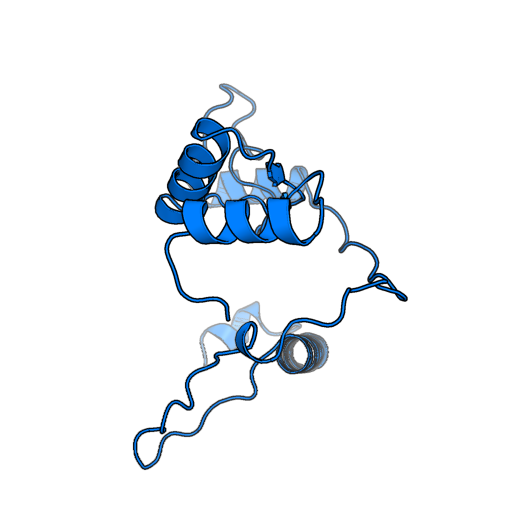? -13.567 -16.156 3.911 1.00 91.81 94 ILE A N 1
ATOM 739 C CA . ILE A 1 94 ? -13.592 -14.983 4.781 1.00 91.81 94 ILE A CA 1
ATOM 740 C C . ILE A 1 94 ? -14.960 -14.976 5.452 1.00 91.81 94 ILE A C 1
ATOM 742 O O . ILE A 1 94 ? -15.974 -14.765 4.786 1.00 91.81 94 ILE A O 1
ATOM 746 N N . ASN A 1 95 ? -14.983 -15.191 6.767 1.00 90.75 95 ASN A N 1
ATOM 747 C CA . ASN A 1 95 ? -16.196 -15.121 7.584 1.00 90.75 95 ASN A CA 1
ATOM 748 C C . ASN A 1 95 ? -16.593 -13.654 7.802 1.00 90.75 95 ASN A C 1
ATOM 750 O O . ASN A 1 95 ? -16.485 -13.114 8.900 1.00 90.75 95 ASN A O 1
ATOM 754 N N . ALA A 1 96 ? -16.973 -12.985 6.716 1.00 90.00 96 ALA A N 1
ATOM 755 C CA . ALA A 1 96 ? -17.353 -11.585 6.730 1.00 90.00 96 ALA A CA 1
ATOM 756 C C . ALA A 1 96 ? -18.777 -11.419 7.269 1.00 90.00 96 ALA A C 1
ATOM 758 O O . ALA A 1 96 ? -19.694 -12.153 6.894 1.00 90.00 96 ALA A O 1
ATOM 759 N N . LEU A 1 97 ? -18.971 -10.402 8.108 1.00 88.38 97 LEU A N 1
ATOM 760 C CA . LEU A 1 97 ? -20.304 -9.943 8.476 1.00 88.38 97 LEU A CA 1
ATOM 761 C C . LEU A 1 97 ? -21.012 -9.369 7.246 1.00 88.38 97 LEU A C 1
ATOM 763 O O . LEU A 1 97 ? -20.382 -8.798 6.350 1.00 88.38 97 LEU A O 1
ATOM 767 N N . LYS A 1 98 ? -22.340 -9.497 7.213 1.00 86.06 98 LYS A N 1
ATOM 768 C CA . LYS A 1 98 ? -23.147 -8.829 6.194 1.00 86.06 98 LYS A CA 1
ATOM 769 C C . LYS A 1 98 ? -23.162 -7.324 6.503 1.00 86.06 98 LYS A C 1
ATOM 771 O O . LYS A 1 98 ? -23.646 -6.964 7.573 1.00 86.06 98 LYS A O 1
ATOM 776 N N . PRO A 1 99 ? -22.664 -6.458 5.602 1.00 82.94 99 PRO A N 1
ATOM 777 C CA . PRO A 1 99 ? -22.706 -5.017 5.819 1.00 82.94 99 PRO A CA 1
ATOM 778 C C . PRO A 1 99 ? -24.153 -4.513 5.836 1.00 82.94 99 PRO A C 1
ATOM 780 O O . PRO A 1 99 ? -25.033 -5.106 5.194 1.00 82.94 99 PRO A O 1
ATOM 783 N N . ALA A 1 100 ? -24.390 -3.408 6.540 1.00 84.56 100 ALA A N 1
ATOM 784 C CA . ALA A 1 100 ? -25.676 -2.729 6.509 1.00 84.56 100 ALA A CA 1
ATOM 785 C C . ALA A 1 100 ? -25.929 -2.124 5.115 1.00 84.56 100 ALA A C 1
ATOM 787 O O . ALA A 1 100 ? -25.007 -1.928 4.316 1.00 84.56 100 ALA A O 1
ATOM 788 N N . ALA A 1 101 ? -27.198 -1.871 4.785 1.00 82.31 101 ALA A N 1
ATOM 789 C CA . ALA A 1 101 ? -27.581 -1.394 3.452 1.00 82.31 101 ALA A CA 1
ATOM 790 C C . ALA A 1 101 ? -26.935 -0.038 3.104 1.00 82.31 101 ALA A C 1
ATOM 792 O O . ALA A 1 101 ? -26.611 0.214 1.944 1.00 82.31 101 ALA A O 1
ATOM 793 N N . ASP A 1 102 ? -26.701 0.791 4.116 1.00 82.69 102 ASP A N 1
ATOM 794 C CA . ASP A 1 102 ? -26.081 2.113 4.062 1.00 82.69 102 ASP A CA 1
ATOM 795 C C . ASP A 1 102 ? -24.541 2.089 4.109 1.00 82.69 102 ASP A C 1
ATOM 797 O O . ASP A 1 102 ? -23.912 3.100 3.812 1.00 82.69 102 ASP A O 1
ATOM 801 N N . ASP A 1 103 ? -23.885 0.955 4.379 1.00 82.56 103 ASP A N 1
ATOM 802 C CA . ASP A 1 103 ? -22.410 0.876 4.362 1.00 82.56 103 ASP A CA 1
ATOM 803 C C . ASP A 1 103 ? -21.843 0.902 2.915 1.00 82.56 103 ASP A C 1
ATOM 805 O O . ASP A 1 103 ? -20.654 1.170 2.652 1.00 82.56 103 ASP A O 1
ATOM 809 N N . ARG A 1 104 ? -22.694 0.627 1.915 1.00 80.81 104 ARG A N 1
ATOM 810 C CA . ARG A 1 104 ? -22.312 0.483 0.501 1.00 80.81 104 ARG A CA 1
ATOM 811 C C . ARG A 1 104 ? -22.706 1.684 -0.370 1.00 80.81 104 ARG A C 1
ATOM 813 O O . ARG A 1 104 ? -23.173 1.515 -1.491 1.00 80.81 104 ARG A O 1
ATOM 820 N N . ASN A 1 105 ? -22.379 2.894 0.080 1.00 81.56 105 ASN A N 1
ATOM 821 C CA . ASN A 1 105 ? -22.657 4.127 -0.672 1.00 81.56 105 ASN A CA 1
ATOM 822 C C . ASN A 1 105 ? -21.583 4.417 -1.732 1.00 81.56 105 ASN A C 1
ATOM 824 O O . ASN A 1 105 ? -20.693 5.239 -1.525 1.00 81.56 105 ASN A O 1
ATOM 828 N N . PHE A 1 106 ? -21.597 3.692 -2.850 1.00 82.69 106 PHE A N 1
ATOM 829 C CA . PHE A 1 106 ? -20.786 4.075 -4.010 1.00 82.69 106 PHE A CA 1
ATOM 830 C C . PHE A 1 106 ? -21.573 5.068 -4.868 1.00 82.69 106 PHE A C 1
ATOM 832 O O . PHE A 1 106 ? -22.708 4.753 -5.229 1.00 82.69 106 PHE A O 1
ATOM 839 N N . PRO A 1 107 ? -21.012 6.244 -5.199 1.00 83.12 107 PRO A N 1
ATOM 840 C CA . PRO A 1 107 ? -21.663 7.145 -6.136 1.00 83.12 107 PRO A CA 1
ATOM 841 C C . PRO A 1 107 ? -21.775 6.478 -7.506 1.00 83.12 107 PRO A C 1
ATOM 843 O O . PRO A 1 107 ? -20.838 5.812 -7.951 1.00 83.12 107 PRO A O 1
ATOM 846 N N . ASP A 1 108 ? -22.891 6.704 -8.192 1.00 82.81 108 ASP A N 1
ATOM 847 C CA . ASP A 1 108 ? -22.969 6.437 -9.624 1.00 82.81 108 ASP A CA 1
ATOM 848 C C . ASP A 1 108 ? -22.376 7.635 -10.373 1.00 82.81 108 ASP A C 1
ATOM 850 O O . ASP A 1 108 ? -22.990 8.701 -10.496 1.00 82.81 108 ASP A O 1
ATOM 854 N N . TRP A 1 109 ? -21.121 7.495 -10.798 1.00 84.81 109 TRP A N 1
ATOM 855 C CA . TRP A 1 109 ? -20.431 8.533 -11.550 1.00 84.81 109 TRP A CA 1
ATOM 856 C C . TRP A 1 109 ? -20.794 8.431 -13.028 1.00 84.81 109 TRP A C 1
ATOM 858 O O . TRP A 1 109 ? -20.324 7.546 -13.744 1.00 84.81 109 TRP A O 1
ATOM 868 N N . LYS A 1 110 ? -21.586 9.394 -13.508 1.00 89.38 110 LYS A N 1
ATOM 869 C CA . LYS A 1 110 ? -21.876 9.524 -14.937 1.00 89.38 110 LYS A CA 1
ATOM 870 C C . LYS A 1 110 ? -20.595 9.825 -15.702 1.00 89.38 110 LYS A C 1
ATOM 872 O O . LYS A 1 110 ? -19.911 10.813 -15.432 1.00 89.38 110 LYS A O 1
ATOM 877 N N . LEU A 1 111 ? -20.300 8.987 -16.686 1.00 89.56 111 LEU A N 1
ATOM 878 C CA . LEU A 1 111 ? -19.152 9.194 -17.552 1.00 89.56 111 LEU A CA 1
ATOM 879 C C . LEU A 1 111 ? -19.415 10.344 -18.526 1.00 89.56 111 LEU A C 1
ATOM 881 O O . LEU A 1 111 ? -20.507 10.413 -19.097 1.00 89.56 111 LEU A O 1
ATOM 885 N N . PRO A 1 112 ? -18.420 11.213 -18.776 1.00 93.31 112 PRO A N 1
ATOM 886 C CA . PRO A 1 112 ? -18.496 12.166 -19.873 1.00 93.31 112 PRO A CA 1
ATOM 887 C C . PRO A 1 112 ? -18.752 11.443 -21.202 1.00 93.31 112 PRO A C 1
ATOM 889 O O . PRO A 1 112 ? -18.254 10.332 -21.421 1.00 93.31 112 PRO A O 1
ATOM 892 N N . ALA A 1 113 ? -19.515 12.073 -22.097 1.00 93.88 113 ALA A N 1
ATOM 893 C CA . ALA A 1 113 ? -19.848 11.494 -23.394 1.00 93.88 113 ALA A CA 1
ATOM 894 C C . ALA A 1 113 ? -18.581 11.108 -24.179 1.00 93.88 113 ALA A C 1
ATOM 896 O O . ALA A 1 113 ? -17.620 11.870 -24.243 1.00 93.88 113 ALA A O 1
ATOM 897 N N . GLY A 1 114 ? -18.578 9.907 -24.762 1.00 93.44 114 GLY A N 1
ATOM 898 C CA . GLY A 1 114 ? -17.436 9.376 -25.513 1.00 93.44 114 GLY A CA 1
ATOM 899 C C . GLY A 1 114 ? -16.334 8.731 -24.661 1.00 93.44 114 GLY A C 1
ATOM 900 O O . GLY A 1 114 ? -15.392 8.174 -25.224 1.00 93.44 114 GLY A O 1
ATOM 901 N N . THR A 1 115 ? -16.446 8.740 -23.327 1.00 93.81 115 THR A N 1
ATOM 902 C CA . THR A 1 115 ? -15.449 8.102 -22.453 1.00 93.81 115 THR A CA 1
ATOM 903 C C . THR A 1 115 ? -15.514 6.580 -22.571 1.00 93.81 115 THR A C 1
ATOM 905 O O . THR A 1 115 ? -16.545 5.968 -22.293 1.00 93.81 115 THR A O 1
ATOM 908 N N . LYS A 1 116 ? -14.388 5.950 -22.918 1.00 90.56 116 LYS A N 1
ATOM 909 C CA . LYS A 1 116 ? -14.207 4.495 -22.833 1.00 90.56 116 LYS A CA 1
ATOM 910 C C . LYS A 1 116 ? -13.381 4.172 -21.593 1.00 90.56 116 LYS A C 1
ATOM 912 O O . LYS A 1 116 ? -12.222 4.570 -21.518 1.00 90.56 116 LYS A O 1
ATOM 917 N N . ILE A 1 117 ? -13.958 3.447 -20.636 1.00 88.69 117 ILE A N 1
ATOM 918 C CA . ILE A 1 117 ? -13.199 2.953 -19.482 1.00 88.69 117 ILE A CA 1
ATOM 919 C C . ILE A 1 117 ? -12.525 1.636 -19.864 1.00 88.69 117 ILE A C 1
ATOM 921 O O . ILE A 1 117 ? -13.149 0.750 -20.453 1.00 88.69 117 ILE A O 1
ATOM 925 N N . THR A 1 118 ? -11.257 1.487 -19.499 1.00 91.38 118 THR A N 1
ATOM 926 C CA . THR A 1 118 ? -10.612 0.178 -19.470 1.00 91.38 118 THR A CA 1
ATOM 927 C C . THR A 1 118 ? -11.209 -0.687 -18.352 1.00 91.38 118 THR A C 1
ATOM 929 O O . THR A 1 118 ? -11.624 -0.166 -17.315 1.00 91.38 118 THR A O 1
ATOM 932 N N . PRO A 1 119 ? -11.265 -2.020 -18.515 1.00 93.31 119 PRO A N 1
ATOM 933 C CA . PRO A 1 119 ? -11.688 -2.896 -17.430 1.00 93.31 119 PRO A CA 1
ATOM 934 C C . PRO A 1 119 ? -10.860 -2.643 -16.162 1.00 93.31 119 PRO A C 1
ATOM 936 O O . PRO A 1 119 ? -9.630 -2.668 -16.203 1.00 93.31 119 PRO A O 1
ATOM 939 N N . ALA A 1 120 ? -11.539 -2.392 -15.043 1.00 92.06 120 ALA A N 1
ATOM 940 C CA . ALA A 1 120 ? -10.921 -2.090 -13.755 1.00 92.06 120 ALA A CA 1
ATOM 941 C C . ALA A 1 120 ? -11.079 -3.251 -12.760 1.00 92.06 120 ALA A C 1
ATOM 943 O O . ALA A 1 120 ? -11.938 -4.123 -12.911 1.00 92.06 120 ALA A O 1
ATOM 944 N N . GLY A 1 121 ? -10.257 -3.230 -11.710 1.00 95.25 121 GLY A N 1
ATOM 945 C CA . GLY A 1 121 ? -10.281 -4.206 -10.621 1.00 95.25 121 GLY A CA 1
ATOM 946 C C . GLY A 1 121 ? -9.247 -5.326 -10.758 1.00 95.25 121 GLY A C 1
ATOM 947 O O . GLY A 1 121 ? -8.606 -5.502 -11.794 1.00 95.25 121 GLY A O 1
ATOM 948 N N . GLU A 1 122 ? -9.092 -6.094 -9.678 1.00 94.94 122 GLU A N 1
ATOM 949 C CA . GLU A 1 122 ? -8.054 -7.125 -9.533 1.00 94.94 122 GLU A CA 1
ATOM 950 C C . GLU A 1 122 ? -8.078 -8.156 -10.670 1.00 94.94 122 GLU A C 1
ATOM 952 O O . GLU A 1 122 ? -7.040 -8.466 -11.252 1.00 94.94 122 GLU A O 1
ATOM 957 N N . ARG A 1 123 ? -9.267 -8.641 -11.050 1.00 95.88 123 ARG A N 1
ATOM 958 C CA . ARG A 1 123 ? -9.420 -9.621 -12.134 1.00 95.88 123 ARG A CA 1
ATOM 959 C C . ARG A 1 123 ? -8.864 -9.102 -13.463 1.00 95.88 123 ARG A C 1
ATOM 961 O O . ARG A 1 123 ? -8.071 -9.794 -14.095 1.00 95.88 123 ARG A O 1
ATOM 968 N N . ALA A 1 124 ? -9.225 -7.876 -13.845 1.00 97.12 124 ALA A N 1
ATOM 969 C CA . ALA A 1 124 ? -8.731 -7.247 -15.067 1.00 97.12 124 ALA A CA 1
ATOM 970 C C . ALA A 1 124 ? -7.209 -7.024 -15.020 1.00 97.12 124 ALA A C 1
ATOM 972 O O . ALA A 1 124 ? -6.518 -7.257 -16.013 1.00 97.12 124 ALA A O 1
ATOM 973 N N . ALA A 1 125 ? -6.669 -6.635 -13.860 1.00 95.94 125 ALA A N 1
ATOM 974 C CA . ALA A 1 125 ? -5.228 -6.477 -13.668 1.00 95.94 125 ALA A CA 1
ATOM 975 C C . ALA A 1 125 ? -4.472 -7.809 -13.838 1.00 95.94 125 ALA A C 1
ATOM 977 O O . ALA A 1 125 ? -3.467 -7.856 -14.550 1.00 95.94 125 ALA A O 1
ATOM 978 N N . ILE A 1 126 ? -4.977 -8.902 -13.253 1.00 95.81 126 ILE A N 1
ATOM 979 C CA . ILE A 1 126 ? -4.392 -10.247 -13.389 1.00 95.81 126 ILE A CA 1
ATOM 980 C C . ILE A 1 126 ? -4.439 -10.719 -14.846 1.00 95.81 126 ILE A C 1
ATOM 982 O O . ILE A 1 126 ? -3.439 -11.223 -15.361 1.00 95.81 126 ILE A O 1
ATOM 986 N N . GLU A 1 127 ? -5.578 -10.558 -15.521 1.00 97.06 127 GLU A N 1
ATOM 987 C CA . GLU A 1 127 ? -5.738 -10.915 -16.937 1.00 97.06 127 GLU A CA 1
ATOM 988 C C . GLU A 1 127 ? -4.749 -10.132 -17.816 1.00 97.06 127 GLU A C 1
ATOM 990 O O . GLU A 1 127 ? -4.023 -10.724 -18.624 1.00 97.06 127 GLU A O 1
ATOM 995 N N . ARG A 1 128 ? -4.637 -8.814 -17.602 1.00 96.44 128 ARG A N 1
ATOM 996 C CA . ARG A 1 128 ? -3.695 -7.955 -18.330 1.00 96.44 128 ARG A CA 1
ATOM 997 C C . ARG A 1 128 ? -2.242 -8.344 -18.074 1.00 96.44 128 ARG A C 1
ATOM 999 O O . ARG A 1 128 ? -1.453 -8.354 -19.022 1.00 96.44 128 ARG A O 1
ATOM 1006 N N . PHE A 1 129 ? -1.890 -8.670 -16.831 1.00 96.12 129 PHE A N 1
ATOM 1007 C CA . PHE A 1 129 ? -0.537 -9.082 -16.469 1.00 96.12 129 PHE A CA 1
ATOM 1008 C C . PHE A 1 129 ? -0.163 -10.416 -17.120 1.00 96.12 129 PHE A C 1
ATOM 1010 O O . PHE A 1 129 ? 0.883 -10.496 -17.760 1.00 96.12 129 PHE A O 1
ATOM 1017 N N . LYS A 1 130 ? -1.048 -11.421 -17.079 1.00 97.38 130 LYS A N 1
ATOM 1018 C CA . LYS A 1 130 ? -0.842 -12.705 -17.776 1.00 97.38 130 LYS A CA 1
ATOM 1019 C C . LYS A 1 130 ? -0.654 -12.514 -19.279 1.00 97.38 130 LYS A C 1
ATOM 1021 O O . LYS A 1 130 ? 0.242 -13.112 -19.874 1.00 97.38 130 LYS A O 1
ATOM 1026 N N . TYR A 1 131 ? -1.468 -11.654 -19.894 1.00 96.75 131 TYR A N 1
ATOM 1027 C CA . TYR A 1 131 ? -1.296 -11.304 -21.300 1.00 96.75 131 TYR A CA 1
ATOM 1028 C C . TYR A 1 131 ? 0.076 -10.667 -21.552 1.00 96.75 131 TYR A C 1
ATOM 1030 O O . TYR A 1 131 ? 0.754 -11.035 -22.507 1.00 96.75 131 TYR A O 1
ATOM 1038 N N . PHE A 1 132 ? 0.507 -9.724 -20.712 1.00 96.38 132 PHE A N 1
ATOM 1039 C CA . PHE A 1 132 ? 1.814 -9.085 -20.865 1.00 96.38 132 PHE A CA 1
ATOM 1040 C C . PHE A 1 132 ? 2.968 -10.086 -20.716 1.00 96.38 132 PHE A C 1
ATOM 1042 O O . PHE A 1 132 ? 3.858 -10.102 -21.560 1.00 96.38 132 PHE A O 1
ATOM 1049 N N . GLN A 1 133 ? 2.914 -10.971 -19.718 1.00 97.44 133 GLN A N 1
ATOM 1050 C CA . GLN A 1 133 ? 3.915 -12.026 -19.529 1.00 97.44 133 GLN A CA 1
ATOM 1051 C C . GLN A 1 133 ? 4.040 -12.934 -20.757 1.00 97.44 133 GLN A C 1
ATOM 1053 O O . GLN A 1 133 ? 5.150 -13.287 -21.137 1.00 97.44 133 GLN A O 1
ATOM 1058 N N . LYS A 1 134 ? 2.914 -13.285 -21.392 1.00 97.25 134 LYS A N 1
ATOM 1059 C CA . LYS A 1 134 ? 2.902 -14.149 -22.579 1.00 97.25 134 LYS A CA 1
ATOM 1060 C C . LYS A 1 134 ? 3.389 -13.441 -23.847 1.00 97.25 134 LYS A C 1
ATOM 1062 O O . LYS A 1 134 ? 4.035 -14.080 -24.667 1.00 97.25 134 LYS A O 1
ATOM 1067 N N . ASN A 1 135 ? 3.029 -12.171 -24.036 1.00 95.88 135 ASN A N 1
ATOM 1068 C CA . ASN A 1 135 ? 3.128 -11.526 -25.351 1.00 95.88 135 ASN A CA 1
ATOM 1069 C C . ASN A 1 135 ? 4.122 -10.359 -25.421 1.00 95.88 135 ASN A C 1
ATOM 1071 O O . ASN A 1 135 ? 4.579 -10.041 -26.507 1.00 95.88 135 ASN A O 1
ATOM 1075 N N . GLY A 1 136 ? 4.414 -9.682 -24.307 1.00 94.25 136 GLY A N 1
ATOM 1076 C CA . GLY A 1 136 ? 5.184 -8.431 -24.315 1.00 94.25 136 GLY A CA 1
ATOM 1077 C C . GLY A 1 136 ? 6.461 -8.449 -23.482 1.00 94.25 136 GLY A C 1
ATOM 1078 O O . GLY A 1 136 ? 7.276 -7.548 -23.628 1.00 94.25 136 GLY A O 1
ATOM 1079 N N . LEU A 1 137 ? 6.642 -9.438 -22.603 1.00 95.81 137 LEU A N 1
ATOM 1080 C CA . LEU A 1 137 ? 7.750 -9.435 -21.648 1.00 95.81 137 LEU A CA 1
ATOM 1081 C C . LEU A 1 137 ? 9.112 -9.728 -22.298 1.00 95.81 137 LEU A C 1
ATOM 1083 O O . LEU A 1 137 ? 10.094 -9.086 -21.938 1.00 95.81 137 LEU A O 1
ATOM 1087 N N . ASN A 1 138 ? 9.170 -10.666 -23.248 1.00 96.00 138 ASN A N 1
ATOM 1088 C CA . ASN A 1 138 ? 10.434 -11.136 -23.831 1.00 96.00 138 ASN A CA 1
ATOM 1089 C C . ASN A 1 138 ? 11.180 -10.056 -24.627 1.00 96.00 138 ASN A C 1
ATOM 1091 O O . ASN A 1 138 ? 12.403 -10.049 -24.627 1.00 96.00 138 ASN A O 1
ATOM 1095 N N . GLU A 1 139 ? 10.448 -9.149 -25.274 1.00 94.44 139 GLU A N 1
ATOM 1096 C CA . GLU A 1 139 ? 11.002 -8.080 -26.121 1.00 94.44 139 GLU A CA 1
ATOM 1097 C C . GLU A 1 139 ? 10.863 -6.699 -25.464 1.00 94.44 139 GLU A C 1
ATOM 1099 O O . GLU A 1 139 ? 11.002 -5.661 -26.114 1.00 94.44 139 GLU A O 1
ATOM 1104 N N . TYR A 1 140 ? 10.535 -6.659 -24.167 1.00 95.38 140 TYR A N 1
ATOM 1105 C CA . TYR A 1 140 ? 10.170 -5.417 -23.489 1.00 95.38 140 TYR A CA 1
ATOM 1106 C C . TYR A 1 140 ? 11.309 -4.391 -23.451 1.00 95.38 140 TYR A C 1
ATOM 1108 O O . TYR A 1 140 ? 11.051 -3.189 -23.431 1.00 95.38 140 TYR A O 1
ATOM 1116 N N . ASP A 1 141 ? 12.563 -4.840 -23.434 1.00 94.62 141 ASP A N 1
ATOM 1117 C CA . ASP A 1 141 ? 13.739 -3.970 -23.406 1.00 94.62 141 ASP A CA 1
ATOM 1118 C C . ASP A 1 141 ? 13.815 -3.053 -24.638 1.00 94.62 141 ASP A C 1
ATOM 1120 O O . ASP A 1 141 ? 14.149 -1.870 -24.481 1.00 94.62 141 ASP A O 1
ATOM 1124 N N . GLN A 1 142 ? 13.424 -3.574 -25.807 1.00 93.44 142 GLN A N 1
ATOM 1125 C CA . GLN A 1 142 ? 13.353 -2.853 -27.080 1.00 93.44 142 GLN A CA 1
ATOM 1126 C C . GLN A 1 142 ? 11.968 -2.233 -27.321 1.00 93.44 142 GLN A C 1
ATOM 1128 O O . GLN A 1 142 ? 11.856 -1.029 -27.568 1.00 93.44 142 GLN A O 1
ATOM 1133 N N . ALA A 1 143 ? 10.902 -3.032 -27.206 1.00 92.75 143 ALA A N 1
ATOM 1134 C CA . ALA A 1 143 ? 9.549 -2.660 -27.627 1.00 92.75 143 ALA A CA 1
ATOM 1135 C C . ALA A 1 143 ? 8.947 -1.497 -26.819 1.00 92.75 143 ALA A C 1
ATOM 1137 O O . ALA A 1 143 ? 8.113 -0.753 -27.334 1.00 92.75 143 ALA A O 1
ATOM 1138 N N . ARG A 1 144 ? 9.394 -1.281 -25.573 1.00 92.31 144 ARG A N 1
ATOM 1139 C CA . ARG A 1 144 ? 8.919 -0.172 -24.722 1.00 92.31 144 ARG A CA 1
ATOM 1140 C C . ARG A 1 144 ? 9.181 1.231 -25.287 1.00 92.31 144 ARG A C 1
ATOM 1142 O O . ARG A 1 144 ? 8.568 2.174 -24.803 1.00 92.31 144 ARG A O 1
ATOM 1149 N N . ASN A 1 145 ? 10.089 1.373 -26.258 1.00 91.62 145 ASN A N 1
ATOM 1150 C CA . ASN A 1 145 ? 10.457 2.663 -26.859 1.00 91.62 145 ASN A CA 1
ATOM 1151 C C . ASN A 1 145 ? 9.738 2.951 -28.191 1.00 91.62 145 ASN A C 1
ATOM 1153 O O . ASN A 1 145 ? 9.977 3.997 -28.786 1.00 91.62 145 ASN A O 1
ATOM 1157 N N . ILE A 1 146 ? 8.926 2.011 -28.687 1.00 83.12 146 ILE A N 1
ATOM 1158 C CA . ILE A 1 146 ? 8.340 2.039 -30.042 1.00 83.12 146 ILE A CA 1
ATOM 1159 C C . ILE A 1 146 ? 6.800 2.170 -29.983 1.00 83.12 146 ILE A C 1
ATOM 1161 O O . ILE A 1 146 ? 6.140 2.240 -31.015 1.00 83.12 146 ILE A O 1
ATOM 1165 N N . ALA A 1 147 ? 6.226 2.187 -28.775 1.00 58.00 147 ALA A N 1
ATOM 1166 C CA . ALA A 1 147 ? 4.784 2.185 -28.525 1.00 58.00 147 ALA A CA 1
ATOM 1167 C C . ALA A 1 147 ? 4.126 3.566 -28.651 1.00 58.00 147 ALA A C 1
ATOM 1169 O O . ALA A 1 147 ? 4.746 4.562 -28.214 1.00 58.00 147 ALA A O 1
#

Secondary structure (DSSP, 8-state):
---S-HHHHHHHHHHHHT-S-EEEPPP-SHHHHHHHHHHHHTT--EEE---SSSS-TTSS--TTT-PPPSSHHHHHHHHHHH--PPPPPPPS---PPPPPTTTT-----PPPTTPPPPP-SHHHHHHHHHHHHHHTSTTHHHHTT--

Radius of gyration: 20.81 Å; chains: 1; bounding box: 56×32×51 Å

pLDDT: mean 93.49, std 5.32, range [58.0, 98.19]